Protein AF-A0A6C9EE23-F1 (afdb_monomer_lite)

InterPro domains:
  IPR001708 Membrane insertase YidC/ALB3/OXA1/COX18 [PTHR12428] (19-111)
  IPR028055 Membrane insertase YidC/Oxa/ALB, C-terminal [PF02096] (46-105)

Foldseek 3Di:
DPPPPDVLCPDPNVVVVVVCVVVVVVVVVLVVVLVVVLVVVDDDDDDPSVVVSVVVSVVVVCVVCVVVVVVVVVVVVVVVVCVVVLVVLCVVLPPPPDPVSVVVSVVVVVD

Sequence (111 aa):
MNSNEFLLDSGFWGFLYKILTPVEWLQTWIMKIVHDFFVMLGVSPIGVSWVLAIIILVLVVQACIFPLFYKQMKSMRKMQALAPKMQRIQNKYKGKTDQASNEAMSRETMK

Radius of gyration: 25.84 Å; chains: 1; bounding box: 67×21×67 Å

pLDDT: mean 71.1, std 10.36, range [38.28, 84.31]

Secondary structure (DSSP, 8-state):
--TT--TTTSSHHHHHHHHHHHHHHHHHHHHHHHHHHHHHTT--SSTHHHHHHHHHHHHHHHHHHHHHHHHHHHHHHHHHHHHHHHHHHHHHTTT---HHHHHHHHHHH--

Structure (mmCIF, N/CA/C/O backbone):
data_AF-A0A6C9EE23-F1
#
_entry.id   AF-A0A6C9EE23-F1
#
loop_
_atom_site.group_PDB
_atom_site.id
_atom_site.type_symbol
_atom_site.label_atom_id
_atom_site.label_alt_id
_atom_site.label_comp_id
_atom_site.label_asym_id
_atom_site.label_entity_id
_atom_site.label_seq_id
_atom_site.pdbx_PDB_ins_code
_atom_site.Cartn_x
_atom_site.Cartn_y
_atom_site.Cartn_z
_atom_site.occupancy
_atom_site.B_iso_or_equiv
_atom_site.auth_seq_id
_atom_site.auth_comp_id
_atom_site.auth_asym_id
_atom_site.auth_atom_id
_atom_site.pdbx_PDB_model_num
ATOM 1 N N . MET A 1 1 ? 41.803 3.295 7.705 1.00 40.22 1 MET A N 1
ATOM 2 C CA . MET A 1 1 ? 40.558 4.069 7.521 1.00 40.22 1 MET A CA 1
ATOM 3 C C . MET A 1 1 ? 39.565 3.174 6.802 1.00 40.22 1 MET A C 1
ATOM 5 O O . MET A 1 1 ? 39.653 3.030 5.593 1.00 40.22 1 MET A O 1
ATOM 9 N N . ASN A 1 2 ? 38.738 2.463 7.569 1.00 38.28 2 ASN A N 1
ATOM 10 C CA . ASN A 1 2 ? 37.725 1.547 7.057 1.00 38.28 2 ASN A CA 1
ATOM 11 C C . ASN A 1 2 ? 36.383 2.276 7.184 1.00 38.28 2 ASN A C 1
ATOM 13 O O . ASN A 1 2 ? 35.874 2.440 8.290 1.00 38.28 2 ASN A O 1
ATOM 17 N N . SER A 1 3 ? 35.882 2.813 6.076 1.00 53.12 3 SER A N 1
ATOM 18 C CA . SER A 1 3 ? 34.700 3.682 6.007 1.00 53.12 3 SER A CA 1
ATOM 19 C C . SER A 1 3 ? 33.388 2.890 6.114 1.00 53.12 3 SER A C 1
ATOM 21 O O . SER A 1 3 ? 32.488 3.096 5.311 1.00 53.12 3 SER A O 1
ATOM 23 N N . ASN A 1 4 ? 33.308 1.945 7.055 1.00 55.06 4 ASN A N 1
ATOM 24 C CA . ASN A 1 4 ? 32.195 0.997 7.184 1.00 55.06 4 ASN A CA 1
ATOM 25 C C . ASN A 1 4 ? 31.467 1.052 8.535 1.00 55.06 4 ASN A C 1
ATOM 27 O O . ASN A 1 4 ? 30.533 0.293 8.733 1.00 55.06 4 ASN A O 1
ATOM 31 N N . GLU A 1 5 ? 31.816 1.966 9.441 1.00 60.91 5 GLU A N 1
ATOM 32 C CA . GLU A 1 5 ? 30.918 2.313 10.551 1.00 60.91 5 GLU A CA 1
ATOM 33 C C . GLU A 1 5 ? 30.278 3.668 10.274 1.00 60.91 5 GLU A C 1
ATOM 35 O O . GLU A 1 5 ? 30.649 4.714 10.807 1.00 60.91 5 GLU A O 1
ATOM 40 N N . PHE A 1 6 ? 29.320 3.646 9.352 1.00 62.41 6 PHE A N 1
ATOM 41 C CA . PHE A 1 6 ? 28.393 4.747 9.176 1.00 62.41 6 PHE A CA 1
ATOM 42 C C . PHE A 1 6 ? 27.399 4.711 10.345 1.00 62.41 6 PHE A C 1
ATOM 44 O O . PHE A 1 6 ? 26.844 3.661 10.653 1.00 62.41 6 PHE A O 1
ATOM 51 N N . LEU A 1 7 ? 27.142 5.854 10.989 1.00 59.78 7 LEU A N 1
ATOM 52 C CA . LEU A 1 7 ? 26.260 5.992 12.168 1.00 59.78 7 LEU A CA 1
ATOM 53 C C . LEU A 1 7 ? 24.806 5.515 11.945 1.00 59.78 7 LEU A C 1
ATOM 55 O O . LEU A 1 7 ? 24.000 5.506 12.876 1.00 59.78 7 LEU A O 1
ATOM 59 N N . LEU A 1 8 ? 24.463 5.139 10.711 1.00 62.25 8 LEU A N 1
ATOM 60 C CA . LEU A 1 8 ? 23.186 4.549 10.335 1.00 62.25 8 LEU A CA 1
ATOM 61 C C . LEU A 1 8 ? 23.179 3.003 10.398 1.00 62.25 8 LEU A C 1
ATOM 63 O O . LEU A 1 8 ? 22.134 2.408 10.174 1.00 62.25 8 LEU A O 1
ATOM 67 N N . ASP A 1 9 ? 24.288 2.330 10.707 1.00 66.88 9 ASP A N 1
ATOM 68 C CA . ASP A 1 9 ? 24.336 0.856 10.761 1.00 66.88 9 ASP A CA 1
ATOM 69 C C . ASP A 1 9 ? 24.128 0.302 12.187 1.00 66.88 9 ASP A C 1
ATOM 71 O O . ASP A 1 9 ? 23.485 -0.724 12.396 1.00 66.88 9 ASP A O 1
ATOM 75 N N . SER A 1 10 ? 24.557 1.036 13.217 1.00 68.06 10 SER A N 1
ATOM 76 C CA . SER A 1 10 ? 24.615 0.553 14.607 1.00 68.06 10 SER A CA 1
ATOM 77 C C . SER A 1 10 ? 23.386 0.878 15.480 1.00 68.06 10 SER A C 1
ATOM 79 O O . SER A 1 10 ? 23.452 0.802 16.707 1.00 68.06 10 SER A O 1
ATOM 81 N N . GLY A 1 11 ? 22.233 1.213 14.883 1.00 76.25 11 GLY A N 1
ATOM 82 C CA . GLY A 1 11 ? 21.041 1.626 15.644 1.00 76.25 11 GLY A CA 1
ATOM 83 C C . GLY A 1 11 ? 19.698 1.532 14.907 1.00 76.25 11 GLY A C 1
ATOM 84 O O . GLY A 1 11 ? 19.424 0.569 14.194 1.00 76.25 11 GLY A O 1
ATOM 85 N N . PHE A 1 12 ? 18.836 2.548 15.087 1.00 79.56 12 PHE A N 1
ATOM 86 C CA . PHE A 1 12 ? 17.499 2.646 14.462 1.00 79.56 12 PHE A CA 1
ATOM 87 C C . PHE A 1 12 ? 17.537 2.453 12.944 1.00 79.56 12 PHE A C 1
ATOM 89 O O . PHE A 1 12 ? 16.666 1.808 12.367 1.00 79.56 12 PHE A O 1
ATOM 96 N N . TRP A 1 13 ? 18.569 2.990 12.307 1.00 78.44 13 TRP A N 1
ATOM 97 C CA . TRP A 1 13 ? 18.743 2.933 10.867 1.00 78.44 13 TRP A CA 1
ATOM 98 C C . TRP A 1 13 ? 19.155 1.541 10.360 1.00 78.44 13 TRP A C 1
ATOM 100 O O . TRP A 1 13 ? 18.681 1.136 9.303 1.00 78.44 13 TRP A O 1
ATOM 110 N N . GLY A 1 14 ? 19.894 0.753 11.149 1.00 77.56 14 GLY A N 1
ATOM 111 C CA . GLY A 1 14 ? 20.179 -0.656 10.851 1.00 77.56 14 GLY A CA 1
ATOM 112 C C . GLY A 1 14 ? 18.943 -1.543 11.041 1.00 77.56 14 GLY A C 1
ATOM 113 O O . GLY A 1 14 ? 18.669 -2.433 10.236 1.00 77.56 14 GLY A O 1
ATOM 114 N N . PHE A 1 15 ? 18.113 -1.249 12.051 1.00 81.94 15 PHE A N 1
ATOM 115 C CA . PHE A 1 15 ? 16.787 -1.864 12.202 1.00 81.94 15 PHE A CA 1
ATOM 116 C C . PHE A 1 15 ? 15.853 -1.516 11.030 1.00 81.94 15 PHE A C 1
ATOM 118 O O . PHE A 1 15 ? 15.174 -2.399 10.501 1.00 81.94 15 PHE A O 1
ATOM 125 N N . LEU A 1 16 ? 15.847 -0.252 10.593 1.00 80.25 16 LEU A N 1
ATOM 126 C CA . LEU A 1 16 ? 15.078 0.212 9.440 1.00 80.25 16 LEU A CA 1
ATOM 127 C C . LEU A 1 16 ? 15.566 -0.444 8.138 1.00 80.25 16 LEU A C 1
ATOM 129 O O . LEU A 1 16 ? 14.761 -0.849 7.304 1.00 80.25 16 LEU A O 1
ATOM 133 N N . TYR A 1 17 ? 16.877 -0.615 7.982 1.00 80.31 17 TYR A N 1
ATOM 134 C CA . TYR A 1 17 ? 17.441 -1.338 6.851 1.00 80.31 17 TYR A CA 1
ATOM 135 C C . TYR A 1 17 ? 17.021 -2.811 6.883 1.00 80.31 17 TYR A C 1
ATOM 137 O O . TYR A 1 17 ? 16.499 -3.328 5.901 1.0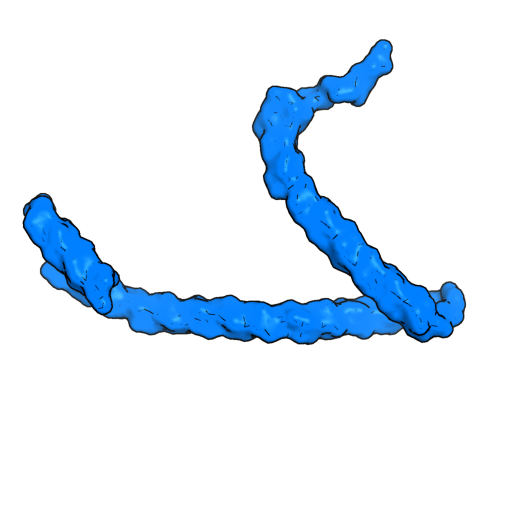0 80.31 17 TYR A O 1
ATOM 145 N N . LYS A 1 18 ? 17.092 -3.467 8.048 1.00 79.88 18 LYS A N 1
ATOM 146 C CA . LYS A 1 18 ? 16.641 -4.853 8.240 1.00 79.88 18 LYS A CA 1
ATOM 147 C C . LYS A 1 18 ? 15.162 -5.057 7.894 1.00 79.88 18 LYS A C 1
ATOM 149 O O . LYS A 1 18 ? 14.836 -6.064 7.271 1.00 79.88 18 LYS A O 1
ATOM 154 N N . ILE A 1 19 ? 14.271 -4.126 8.250 1.00 81.31 19 ILE A N 1
ATOM 155 C CA . ILE A 1 19 ? 12.849 -4.211 7.864 1.00 81.31 19 ILE A CA 1
ATOM 156 C C . ILE A 1 19 ? 12.622 -3.887 6.379 1.00 81.31 19 ILE A C 1
ATOM 158 O O . ILE A 1 19 ? 11.632 -4.339 5.808 1.00 81.31 19 ILE A O 1
ATOM 162 N N . LEU A 1 20 ? 13.546 -3.165 5.739 1.00 81.19 20 LEU A N 1
ATOM 163 C CA . LEU A 1 20 ? 13.515 -2.855 4.310 1.00 81.19 20 LEU A CA 1
ATOM 164 C C . LEU A 1 20 ? 14.110 -3.975 3.434 1.00 81.19 20 LEU A C 1
ATOM 166 O O . LEU A 1 20 ? 13.640 -4.161 2.315 1.00 81.19 20 LEU A O 1
ATOM 170 N N . THR A 1 21 ? 15.049 -4.787 3.941 1.00 79.19 21 THR A N 1
ATOM 171 C CA . THR A 1 21 ? 15.630 -5.943 3.215 1.00 79.19 21 THR A CA 1
ATOM 172 C C . THR A 1 21 ? 14.612 -6.894 2.557 1.00 79.19 21 THR A C 1
ATOM 174 O O . THR A 1 21 ? 14.842 -7.291 1.411 1.00 79.19 21 THR A O 1
ATOM 177 N N . PRO A 1 22 ? 13.458 -7.253 3.168 1.00 82.12 22 PRO A N 1
ATOM 178 C CA . PRO A 1 22 ? 12.454 -8.059 2.471 1.00 82.12 22 PRO A CA 1
ATOM 179 C C . PRO A 1 22 ? 11.845 -7.335 1.262 1.00 82.12 22 PRO A C 1
ATOM 181 O O . PRO A 1 22 ? 11.463 -7.985 0.289 1.00 82.12 22 PRO A O 1
ATOM 184 N N . VAL A 1 23 ? 11.782 -6.002 1.289 1.00 78.38 23 VAL A N 1
ATOM 185 C CA . VAL A 1 23 ? 11.339 -5.187 0.152 1.00 78.38 23 VAL A CA 1
ATOM 186 C C . VAL A 1 23 ? 12.374 -5.195 -0.974 1.00 78.38 23 VAL A C 1
ATOM 188 O O . VAL A 1 23 ? 11.993 -5.301 -2.136 1.00 78.38 23 VAL A O 1
ATOM 191 N N . GLU A 1 24 ? 13.669 -5.153 -0.652 1.00 74.75 24 GLU A N 1
ATOM 192 C CA . GLU A 1 24 ? 14.756 -5.197 -1.643 1.00 74.75 24 GLU A CA 1
ATOM 193 C C . GLU A 1 24 ? 14.794 -6.542 -2.383 1.00 74.75 24 GLU A C 1
ATOM 195 O O . GLU A 1 24 ? 14.967 -6.608 -3.607 1.00 74.75 24 GLU A O 1
ATOM 200 N N . TRP A 1 25 ? 14.558 -7.636 -1.655 1.00 83.81 25 TRP A N 1
ATOM 201 C CA . TRP A 1 25 ? 14.439 -8.967 -2.245 1.00 83.81 25 TRP A CA 1
ATOM 202 C C . TRP A 1 25 ? 13.234 -9.063 -3.189 1.00 83.81 25 TRP A C 1
ATOM 204 O O . TRP A 1 25 ? 13.350 -9.579 -4.304 1.00 83.81 25 TRP A O 1
ATOM 214 N N . LEU A 1 26 ? 12.099 -8.489 -2.780 1.00 77.62 26 LEU A N 1
ATOM 215 C CA . LEU A 1 26 ? 10.875 -8.433 -3.576 1.00 77.62 26 LEU A CA 1
ATOM 216 C C . LEU A 1 26 ? 11.067 -7.587 -4.846 1.00 77.62 26 LEU A C 1
ATOM 218 O O . LEU A 1 26 ? 10.660 -8.001 -5.931 1.00 77.62 26 LEU A O 1
ATOM 222 N N . GLN A 1 27 ? 11.764 -6.454 -4.740 1.00 69.31 27 GLN A N 1
ATOM 223 C CA . GLN A 1 27 ? 12.147 -5.614 -5.876 1.00 69.31 27 GLN A CA 1
ATOM 224 C C . GLN A 1 27 ? 13.032 -6.375 -6.871 1.00 69.31 27 GLN A C 1
ATOM 226 O O . GLN A 1 27 ? 12.799 -6.311 -8.079 1.00 69.31 27 GLN A O 1
ATOM 231 N N . THR A 1 28 ? 14.025 -7.118 -6.383 1.00 76.56 28 THR A N 1
ATOM 232 C CA . THR A 1 28 ? 14.947 -7.877 -7.241 1.00 76.56 28 THR A CA 1
ATOM 233 C C . THR A 1 28 ? 14.226 -9.017 -7.962 1.00 76.56 28 THR A C 1
ATOM 235 O O . THR A 1 28 ? 14.469 -9.263 -9.143 1.00 76.56 28 THR A O 1
ATOM 238 N N . TRP A 1 29 ? 13.283 -9.679 -7.289 1.00 77.81 29 TRP A N 1
ATOM 239 C CA . TRP A 1 29 ? 12.418 -10.689 -7.901 1.00 77.81 29 TRP A CA 1
ATOM 240 C C . TRP A 1 29 ? 11.527 -10.113 -9.000 1.00 77.81 29 TRP A C 1
ATOM 242 O O . TRP A 1 29 ? 11.445 -10.698 -10.081 1.00 77.81 29 TRP A O 1
ATOM 252 N N . ILE A 1 30 ? 10.915 -8.948 -8.756 1.00 72.69 30 ILE A N 1
ATOM 253 C CA . ILE A 1 30 ? 10.146 -8.225 -9.775 1.00 72.69 30 ILE A CA 1
ATOM 254 C C . ILE A 1 30 ? 11.041 -7.904 -10.977 1.00 72.69 30 ILE A C 1
ATOM 256 O O . ILE A 1 30 ? 10.675 -8.235 -12.099 1.00 72.69 30 ILE A O 1
ATOM 260 N N . MET A 1 31 ? 12.234 -7.342 -10.759 1.00 66.06 31 MET A N 1
ATOM 261 C CA . MET A 1 31 ? 13.161 -6.988 -11.841 1.00 66.06 31 MET A CA 1
ATOM 262 C C . MET A 1 31 ? 13.582 -8.202 -12.676 1.00 66.06 31 MET A C 1
ATOM 264 O O . MET A 1 31 ? 13.681 -8.097 -13.897 1.00 66.06 31 MET A O 1
ATOM 268 N N . LYS A 1 32 ? 13.783 -9.365 -12.045 1.00 68.31 32 LYS A N 1
ATOM 269 C CA . LYS A 1 32 ? 14.190 -10.595 -12.736 1.00 68.31 32 LYS A CA 1
ATOM 270 C C . LYS A 1 32 ? 13.093 -11.144 -13.647 1.00 68.31 32 LYS A C 1
ATOM 272 O O . LYS A 1 32 ? 13.346 -11.404 -14.816 1.00 68.31 32 LYS A O 1
ATOM 277 N N . ILE A 1 33 ? 11.864 -11.246 -13.138 1.00 68.56 33 ILE A N 1
ATOM 278 C CA . ILE A 1 33 ? 10.701 -11.716 -13.912 1.00 68.56 33 ILE A CA 1
ATOM 279 C C . ILE A 1 33 ? 10.462 -10.809 -15.122 1.00 68.56 33 ILE A C 1
ATOM 281 O O . ILE A 1 33 ? 10.170 -11.271 -16.221 1.00 68.56 33 ILE A O 1
ATOM 285 N N . VAL A 1 34 ? 10.620 -9.508 -14.906 1.00 65.50 34 VAL A N 1
ATOM 286 C CA . VAL A 1 34 ? 10.476 -8.470 -15.917 1.00 65.50 34 VAL A CA 1
ATOM 287 C C . VAL A 1 34 ? 11.530 -8.584 -17.019 1.00 65.50 34 VAL A C 1
ATOM 289 O O . VAL A 1 34 ? 11.197 -8.558 -18.205 1.00 65.50 34 VAL A O 1
ATOM 292 N N . HIS A 1 35 ? 12.798 -8.702 -16.627 1.00 62.19 35 HIS A N 1
ATOM 293 C CA . HIS A 1 35 ? 13.922 -8.749 -17.552 1.00 62.19 35 HIS A CA 1
ATOM 294 C C . HIS A 1 35 ? 13.895 -10.026 -18.401 1.00 62.19 35 HIS A C 1
ATOM 296 O O . HIS A 1 35 ? 14.005 -9.947 -19.626 1.00 62.19 35 HIS A O 1
ATOM 302 N N . ASP A 1 36 ? 13.644 -11.179 -17.776 1.00 61.56 36 ASP A N 1
ATOM 303 C CA . ASP A 1 36 ? 13.601 -12.480 -18.453 1.00 61.56 36 ASP A CA 1
ATOM 304 C C . ASP A 1 36 ? 12.430 -12.566 -19.448 1.00 61.56 36 ASP A C 1
ATOM 306 O O . ASP A 1 36 ? 12.578 -13.089 -20.554 1.00 61.56 36 ASP A O 1
ATOM 310 N N . PHE A 1 37 ? 11.278 -11.974 -19.113 1.00 58.06 37 PHE A N 1
ATOM 311 C CA . PHE A 1 37 ? 10.126 -11.906 -20.014 1.00 58.06 37 PHE A CA 1
ATOM 312 C C . PHE A 1 37 ? 10.415 -11.078 -21.278 1.00 58.06 37 PHE A C 1
ATOM 314 O O . PHE A 1 37 ? 9.879 -11.369 -22.345 1.00 58.06 37 PHE A O 1
ATOM 321 N N . PHE A 1 38 ? 11.293 -10.074 -21.197 1.00 53.09 38 PHE A N 1
ATOM 322 C CA . PHE A 1 38 ? 11.631 -9.211 -22.339 1.00 53.09 38 PHE A CA 1
ATOM 323 C C . PHE A 1 38 ? 12.682 -9.808 -23.237 1.00 53.09 38 PHE A C 1
ATOM 325 O O . PHE A 1 38 ? 12.578 -9.704 -24.458 1.00 53.09 38 PHE A O 1
ATOM 332 N N . VAL A 1 39 ? 13.689 -10.427 -22.628 1.00 60.16 39 VAL A N 1
ATOM 333 C CA . VAL A 1 39 ? 14.735 -11.137 -23.357 1.00 60.16 39 VAL A CA 1
ATOM 334 C C . VAL A 1 39 ? 14.112 -12.295 -24.147 1.00 60.16 39 VAL A C 1
ATOM 336 O O . VAL A 1 39 ? 14.479 -12.513 -25.298 1.00 60.16 39 VAL A O 1
ATOM 339 N N . MET A 1 40 ? 13.091 -12.960 -23.592 1.00 49.38 40 MET A N 1
ATOM 340 C CA . MET A 1 40 ? 12.342 -14.024 -24.272 1.00 49.38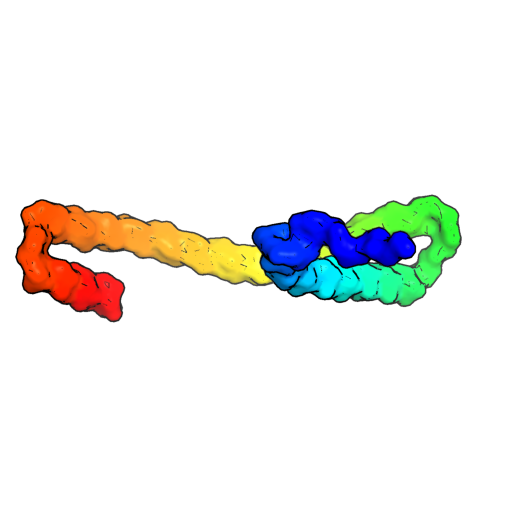 40 MET A CA 1
ATOM 341 C C . MET A 1 40 ? 11.456 -13.525 -25.431 1.00 49.38 40 MET A C 1
ATOM 343 O O . MET A 1 40 ? 11.203 -14.281 -26.366 1.00 49.38 40 MET A O 1
ATOM 347 N N . LEU A 1 41 ? 11.004 -12.264 -25.413 1.00 53.56 41 LEU A N 1
ATOM 348 C CA . LEU A 1 41 ? 10.153 -11.682 -26.465 1.00 53.56 41 LEU A CA 1
ATOM 349 C C . LEU A 1 41 ? 10.925 -11.140 -27.688 1.00 53.56 41 LEU A C 1
ATOM 351 O O . LEU A 1 41 ? 10.301 -10.628 -28.617 1.00 53.56 41 LEU A O 1
ATOM 355 N N . GLY A 1 42 ? 12.256 -11.290 -27.741 1.00 55.16 42 GLY A N 1
ATOM 356 C CA . GLY A 1 42 ? 13.023 -11.250 -28.999 1.00 55.16 42 GLY A CA 1
ATOM 357 C C . GLY A 1 42 ? 13.068 -9.905 -29.739 1.00 55.16 42 GLY A C 1
ATOM 358 O O . GLY A 1 42 ? 13.172 -9.876 -30.965 1.00 55.16 42 GLY A O 1
ATOM 359 N N . VAL A 1 43 ? 12.974 -8.779 -29.029 1.00 51.03 43 VAL A N 1
ATOM 360 C CA . VAL A 1 43 ? 12.867 -7.447 -29.647 1.00 51.03 43 VAL A CA 1
ATOM 361 C C . VAL A 1 43 ? 14.236 -6.831 -29.990 1.00 51.03 43 VAL A C 1
ATOM 363 O O . VAL A 1 43 ? 15.129 -6.748 -29.152 1.00 51.03 43 VAL A O 1
ATOM 366 N N . SER A 1 44 ? 14.377 -6.369 -31.237 1.00 49.53 44 SER A N 1
ATOM 367 C CA . SER A 1 44 ? 15.581 -5.746 -31.823 1.00 49.53 44 SER A CA 1
ATOM 368 C C . SER A 1 44 ? 15.971 -4.398 -31.150 1.00 49.53 44 SER A C 1
ATOM 370 O O . SER A 1 44 ? 15.097 -3.736 -30.577 1.00 49.53 44 SER A O 1
ATOM 372 N N . PRO A 1 45 ? 17.247 -3.945 -31.216 1.00 55.38 45 PRO A N 1
ATOM 373 C CA . PRO A 1 45 ? 17.877 -3.088 -30.194 1.00 55.38 45 PRO A CA 1
ATOM 374 C C . PRO A 1 45 ? 17.527 -1.586 -30.150 1.00 55.38 45 PRO A C 1
ATOM 376 O O . PRO A 1 45 ? 18.050 -0.900 -29.274 1.00 55.38 45 PRO A O 1
ATOM 379 N N . ILE A 1 46 ? 16.716 -1.018 -31.055 1.00 52.59 46 ILE A N 1
ATOM 380 C CA . ILE A 1 46 ? 16.544 0.451 -31.142 1.00 52.59 46 ILE A CA 1
ATOM 381 C C . ILE A 1 46 ? 15.164 0.934 -30.645 1.00 52.59 46 ILE A C 1
ATOM 383 O O . ILE A 1 46 ? 14.146 0.859 -31.333 1.00 52.59 46 ILE A O 1
ATOM 387 N N . GLY A 1 47 ? 15.177 1.507 -29.434 1.00 59.41 47 GLY A N 1
ATOM 388 C CA . GLY A 1 47 ? 14.291 2.574 -28.942 1.00 59.41 47 GLY A CA 1
ATOM 389 C C . GLY A 1 47 ? 12.837 2.204 -28.640 1.00 59.41 47 GLY A C 1
ATOM 390 O O . GLY A 1 47 ? 12.421 2.179 -27.482 1.00 59.41 47 GLY A O 1
ATOM 391 N N . VAL A 1 48 ? 12.042 1.950 -29.677 1.00 61.00 48 VAL A N 1
ATOM 392 C CA . VAL A 1 48 ? 10.582 1.770 -29.552 1.00 61.00 48 VAL A CA 1
ATOM 393 C C . VAL A 1 48 ? 10.245 0.431 -28.904 1.00 61.00 48 VAL A C 1
ATOM 395 O O . VAL A 1 48 ? 9.307 0.341 -28.112 1.00 61.00 48 VAL A O 1
ATOM 398 N N . SER A 1 49 ? 11.052 -0.592 -29.177 1.00 63.88 49 SER A N 1
ATOM 399 C CA . SER A 1 49 ? 10.932 -1.910 -28.560 1.00 63.88 49 SER A CA 1
ATOM 400 C C . SER A 1 49 ? 11.057 -1.856 -27.040 1.00 63.88 49 SER A C 1
ATOM 402 O O . SER A 1 49 ? 10.314 -2.545 -26.349 1.00 63.88 49 SER A O 1
ATOM 404 N N . TRP A 1 50 ? 11.934 -0.998 -26.513 1.00 61.91 50 TRP A N 1
ATOM 405 C CA . TRP A 1 50 ? 12.167 -0.881 -25.074 1.00 61.91 50 TRP A CA 1
ATOM 406 C C . TRP A 1 50 ? 10.954 -0.291 -24.348 1.00 61.91 50 TRP A C 1
ATOM 408 O O . TRP A 1 50 ? 10.485 -0.849 -23.358 1.00 61.91 50 TRP A O 1
ATOM 418 N N . VAL A 1 51 ? 10.381 0.788 -24.889 1.00 68.19 51 VAL A N 1
ATOM 419 C CA . VAL A 1 51 ? 9.189 1.437 -24.318 1.00 68.19 51 VAL A CA 1
ATOM 420 C C . VAL A 1 51 ? 7.958 0.538 -24.437 1.00 68.19 51 VAL A C 1
ATOM 422 O O . VAL A 1 51 ? 7.222 0.375 -23.464 1.00 68.19 51 VAL A O 1
ATOM 425 N N . LEU A 1 52 ? 7.741 -0.075 -25.606 1.00 66.88 52 LEU A N 1
ATOM 426 C CA . LEU A 1 52 ? 6.587 -0.948 -25.832 1.00 66.88 52 LEU A CA 1
ATOM 427 C C . LEU A 1 52 ? 6.633 -2.172 -24.916 1.00 66.88 52 LEU A C 1
ATOM 429 O O . LEU A 1 52 ? 5.611 -2.580 -24.364 1.00 66.88 52 LEU A O 1
ATOM 433 N N . ALA A 1 53 ? 7.830 -2.716 -24.711 1.00 66.75 53 ALA A N 1
ATOM 434 C CA . ALA A 1 53 ? 8.009 -3.823 -23.808 1.00 66.75 53 ALA A CA 1
ATOM 435 C C . ALA A 1 53 ? 7.703 -3.376 -22.363 1.00 66.75 53 ALA A C 1
ATOM 437 O O . ALA A 1 53 ? 6.889 -4.034 -21.715 1.00 66.75 53 ALA A O 1
ATOM 438 N N . ILE A 1 54 ? 8.229 -2.234 -21.874 1.00 71.62 54 ILE A N 1
ATOM 439 C CA . ILE A 1 54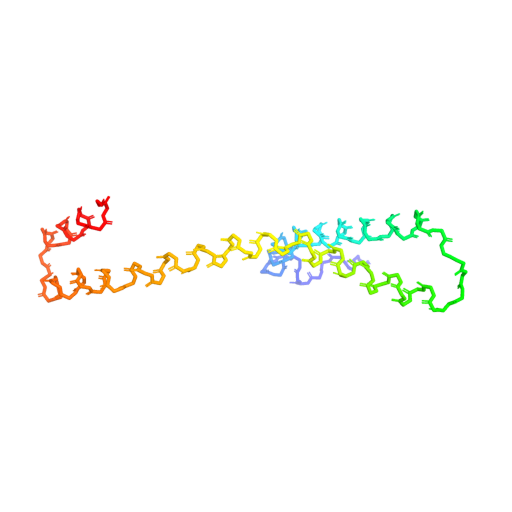 ? 7.928 -1.700 -20.519 1.00 71.62 54 ILE A CA 1
ATOM 440 C C . ILE A 1 54 ? 6.422 -1.554 -20.298 1.00 71.62 54 ILE A C 1
ATOM 442 O O . ILE A 1 54 ? 5.914 -1.920 -19.241 1.00 71.62 54 ILE A O 1
ATOM 446 N N . ILE A 1 55 ? 5.683 -1.069 -21.291 1.00 76.56 55 ILE A N 1
ATOM 447 C CA . ILE A 1 55 ? 4.228 -0.925 -21.179 1.00 76.56 55 ILE A CA 1
ATOM 448 C C . ILE A 1 55 ? 3.551 -2.296 -21.049 1.00 76.56 55 ILE A C 1
ATOM 450 O O . ILE A 1 55 ? 2.750 -2.499 -20.135 1.00 76.56 55 ILE A O 1
ATOM 454 N N . ILE A 1 56 ? 3.883 -3.250 -21.924 1.00 70.12 56 ILE A N 1
ATOM 455 C CA . ILE A 1 56 ? 3.283 -4.595 -21.918 1.00 70.12 56 ILE A CA 1
ATOM 456 C C . ILE A 1 56 ? 3.578 -5.316 -20.602 1.00 70.12 56 ILE A C 1
ATOM 458 O O . ILE A 1 56 ? 2.694 -5.935 -20.016 1.00 70.12 56 ILE A O 1
ATOM 462 N N . LEU A 1 57 ? 4.792 -5.178 -20.091 1.00 71.25 57 LEU A N 1
ATOM 463 C CA . LEU A 1 57 ? 5.189 -5.694 -18.792 1.00 71.25 57 LEU A CA 1
ATOM 464 C C . LEU A 1 57 ? 4.333 -5.189 -17.646 1.00 71.25 57 LEU A C 1
ATOM 466 O O . LEU A 1 57 ? 3.863 -5.974 -16.827 1.00 71.25 57 LEU A O 1
ATOM 470 N N . VAL A 1 58 ? 4.171 -3.867 -17.573 1.00 77.62 58 VAL A N 1
ATOM 471 C CA . VAL A 1 58 ? 3.427 -3.212 -16.506 1.00 77.62 58 VAL A CA 1
ATOM 472 C C . VAL A 1 58 ? 1.982 -3.682 -16.574 1.00 77.62 58 VAL A C 1
ATOM 474 O O . VAL A 1 58 ? 1.413 -4.006 -15.538 1.00 77.62 58 VAL A O 1
ATOM 477 N N . LEU A 1 59 ? 1.414 -3.828 -17.774 1.00 79.38 59 LEU A N 1
ATOM 478 C CA . LEU A 1 59 ? 0.074 -4.385 -17.954 1.00 79.38 59 LEU A CA 1
ATOM 479 C C . LEU A 1 59 ? -0.031 -5.847 -17.498 1.00 79.38 59 LEU A C 1
ATOM 481 O O . LEU A 1 59 ? -1.001 -6.188 -16.824 1.00 79.38 59 LEU A O 1
ATOM 485 N N . VAL A 1 60 ? 0.951 -6.701 -17.803 1.00 76.06 60 VAL A N 1
ATOM 486 C CA . VAL A 1 60 ? 0.975 -8.108 -17.357 1.00 76.06 60 VAL A CA 1
ATOM 487 C C . VAL A 1 60 ? 1.076 -8.197 -15.836 1.00 76.06 60 VAL A C 1
ATOM 489 O O . VAL A 1 60 ? 0.302 -8.914 -15.203 1.00 76.06 60 VAL A O 1
ATOM 492 N N . VAL A 1 61 ? 1.981 -7.431 -15.226 1.00 75.00 61 VAL A N 1
ATOM 493 C CA . VAL A 1 61 ? 2.130 -7.372 -13.766 1.00 75.00 61 VAL A CA 1
ATOM 494 C C . VAL A 1 61 ? 0.844 -6.853 -13.122 1.00 75.00 61 VAL A C 1
ATOM 496 O O . VAL A 1 61 ? 0.334 -7.470 -12.185 1.00 75.00 61 VAL A O 1
ATOM 499 N N . GLN A 1 62 ? 0.260 -5.778 -13.658 1.00 75.44 62 GLN A N 1
ATOM 500 C CA . GLN A 1 62 ? -0.991 -5.217 -13.156 1.00 75.44 62 GLN A CA 1
ATOM 501 C C . GLN A 1 62 ? -2.138 -6.226 -13.269 1.00 75.44 62 GLN A C 1
ATOM 503 O O . GLN A 1 62 ? -2.913 -6.363 -12.324 1.00 75.44 62 GLN A O 1
ATOM 508 N N . ALA A 1 63 ? -2.220 -6.976 -14.371 1.00 80.75 63 ALA A N 1
ATOM 509 C CA . ALA A 1 63 ? -3.211 -8.031 -14.570 1.00 80.75 63 ALA A CA 1
ATOM 510 C C . ALA A 1 63 ? -3.025 -9.205 -13.594 1.00 80.75 63 ALA A C 1
ATOM 512 O O . ALA A 1 63 ? -4.013 -9.720 -13.072 1.00 80.75 63 ALA A O 1
ATOM 513 N N . CYS A 1 64 ? -1.785 -9.592 -13.283 1.00 78.94 64 CYS A N 1
ATOM 514 C CA . CYS A 1 64 ? -1.478 -10.629 -12.294 1.00 78.94 64 CYS A CA 1
ATOM 515 C C . CYS A 1 64 ? -1.815 -10.209 -10.854 1.00 78.94 64 CYS A C 1
ATOM 517 O O . CYS A 1 64 ? -2.267 -11.039 -10.064 1.00 78.94 64 CYS A O 1
ATOM 519 N N . ILE A 1 65 ? -1.631 -8.934 -10.496 1.00 82.12 65 ILE A N 1
ATOM 520 C CA . ILE A 1 65 ? -1.939 -8.422 -9.147 1.00 82.12 65 ILE A CA 1
ATOM 521 C C . ILE A 1 65 ? -3.425 -8.030 -9.023 1.00 82.12 65 ILE A C 1
ATOM 523 O O . ILE A 1 65 ? -4.002 -8.096 -7.936 1.00 82.12 65 ILE A O 1
ATOM 527 N N . PHE A 1 66 ? -4.105 -7.706 -10.124 1.00 81.75 66 PHE A N 1
ATOM 528 C CA . PHE A 1 66 ? -5.542 -7.414 -10.159 1.00 81.75 66 PHE A CA 1
ATOM 529 C C . PHE A 1 66 ? -6.435 -8.424 -9.398 1.00 81.75 66 PHE A C 1
ATOM 531 O O . PHE A 1 66 ? -7.262 -7.982 -8.591 1.00 81.75 66 PHE A O 1
ATOM 538 N N . PRO A 1 67 ? -6.290 -9.762 -9.543 1.00 79.56 67 PRO A N 1
ATOM 539 C CA . PRO A 1 67 ? -7.078 -10.721 -8.764 1.00 79.56 67 PRO A CA 1
ATOM 540 C C . PRO A 1 67 ? -6.790 -10.656 -7.258 1.00 79.56 67 PRO A C 1
ATOM 542 O O . PRO A 1 67 ? -7.685 -10.916 -6.447 1.00 79.56 67 PRO A O 1
ATOM 545 N N . LEU A 1 68 ? -5.568 -10.295 -6.862 1.00 81.38 68 LEU A N 1
ATOM 546 C CA . LEU A 1 68 ? -5.202 -10.091 -5.462 1.00 81.38 68 LEU A CA 1
ATOM 547 C C . LEU A 1 68 ? -5.879 -8.832 -4.908 1.00 81.38 68 LEU A C 1
ATOM 549 O O . LEU A 1 68 ? -6.525 -8.906 -3.860 1.00 81.38 68 LEU A O 1
ATOM 553 N N . PHE A 1 69 ? -5.840 -7.719 -5.648 1.00 76.69 69 PHE A N 1
ATOM 554 C CA . PHE A 1 69 ? -6.560 -6.492 -5.288 1.00 76.69 69 PHE A CA 1
ATOM 555 C C . PHE A 1 69 ? -8.074 -6.709 -5.200 1.00 76.69 69 PHE A C 1
ATOM 557 O O . PHE A 1 69 ? -8.723 -6.213 -4.279 1.00 76.69 69 PHE A O 1
ATOM 564 N N . TYR A 1 70 ? -8.653 -7.511 -6.097 1.00 84.31 70 TYR A N 1
ATOM 565 C CA . TYR A 1 70 ? -10.070 -7.864 -6.031 1.00 84.31 70 TYR A CA 1
ATOM 566 C C . TYR A 1 70 ? -10.417 -8.601 -4.728 1.00 84.31 70 TYR A C 1
ATOM 568 O O . TYR A 1 70 ? -11.394 -8.264 -4.047 1.00 84.31 70 TYR A O 1
ATOM 576 N N . LYS A 1 71 ? -9.591 -9.580 -4.331 1.00 81.00 71 LYS A N 1
ATOM 577 C CA . LYS A 1 71 ? -9.751 -10.293 -3.053 1.00 81.00 71 LYS A CA 1
ATOM 578 C C . LYS A 1 71 ? -9.599 -9.345 -1.858 1.00 81.00 71 LYS A C 1
ATOM 580 O O . LYS A 1 71 ? -10.411 -9.414 -0.932 1.00 81.00 71 LYS A O 1
ATOM 585 N N . GLN A 1 72 ? -8.630 -8.430 -1.903 1.00 79.50 72 GLN A N 1
ATOM 586 C CA . GLN A 1 72 ? -8.419 -7.408 -0.875 1.00 79.50 72 GLN A CA 1
ATOM 587 C C . GLN A 1 72 ? -9.647 -6.495 -0.726 1.00 79.50 72 GLN A C 1
ATOM 589 O O . GLN A 1 72 ? -10.158 -6.308 0.380 1.00 79.50 72 GLN A O 1
ATOM 594 N N . MET A 1 73 ? -10.201 -6.002 -1.836 1.00 83.44 73 MET A N 1
ATOM 595 C CA . MET A 1 73 ? -11.369 -5.118 -1.835 1.00 83.44 73 MET A CA 1
ATOM 596 C C . MET A 1 73 ? -12.639 -5.822 -1.331 1.00 83.44 73 MET A C 1
ATOM 598 O O . MET A 1 73 ? -13.435 -5.232 -0.597 1.00 83.44 73 MET A O 1
ATOM 602 N N . LYS A 1 74 ? -12.820 -7.111 -1.648 1.00 82.44 74 LYS A N 1
ATOM 603 C CA . LYS A 1 74 ? -13.921 -7.921 -1.098 1.00 82.44 74 LYS A CA 1
ATOM 604 C C . LYS A 1 74 ? -13.829 -8.056 0.427 1.00 82.44 74 LYS A C 1
ATOM 606 O O . LYS A 1 74 ? -14.865 -8.007 1.090 1.00 82.44 74 LYS A O 1
ATOM 611 N N . SER A 1 75 ? -12.623 -8.199 0.983 1.00 82.62 75 SER A N 1
ATOM 612 C CA . SER A 1 75 ? -12.401 -8.223 2.437 1.00 82.62 75 SER A CA 1
ATOM 613 C C . SER A 1 75 ? -12.796 -6.892 3.091 1.00 82.62 75 SER A C 1
ATOM 615 O O . SER A 1 75 ? -13.582 -6.871 4.039 1.00 82.62 75 SER A O 1
ATOM 617 N N . MET A 1 76 ? -12.371 -5.768 2.499 1.00 80.69 76 MET A N 1
ATOM 618 C CA . MET A 1 76 ? -12.704 -4.419 2.980 1.00 80.69 76 MET A CA 1
ATOM 619 C C . MET A 1 76 ? -14.219 -4.162 3.015 1.00 80.69 76 MET A C 1
ATOM 621 O O . MET A 1 76 ? -14.735 -3.614 3.989 1.00 80.69 76 MET A O 1
ATOM 625 N N . ARG A 1 77 ? -14.965 -4.624 2.001 1.00 82.81 77 ARG A N 1
ATOM 626 C CA . ARG A 1 77 ? -16.436 -4.490 1.964 1.00 82.81 77 ARG A CA 1
ATOM 62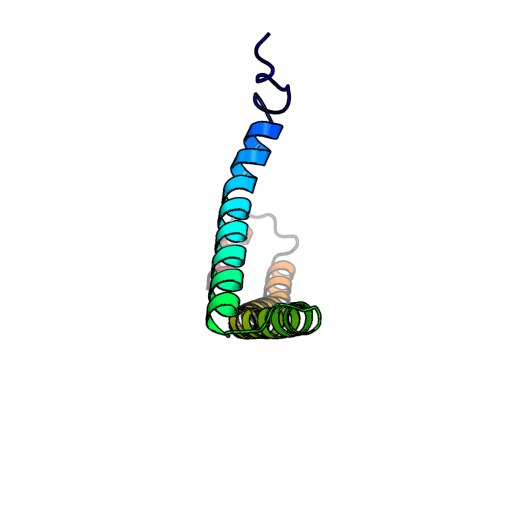7 C C . ARG A 1 77 ? -17.137 -5.272 3.078 1.00 82.81 77 ARG A C 1
ATOM 629 O O . ARG A 1 77 ? -18.119 -4.783 3.632 1.00 82.81 77 ARG A O 1
ATOM 636 N N . LYS A 1 78 ? -16.640 -6.459 3.445 1.00 82.00 78 LYS A N 1
ATOM 637 C CA . LYS A 1 78 ? -17.187 -7.229 4.579 1.00 82.00 78 LYS A CA 1
ATOM 638 C C . LYS A 1 78 ? -16.981 -6.495 5.903 1.00 82.00 78 LYS A C 1
ATOM 640 O O . LYS A 1 78 ? -17.896 -6.457 6.718 1.00 82.00 78 LYS A O 1
ATOM 645 N N . MET A 1 79 ? -15.824 -5.862 6.087 1.00 82.56 79 MET A N 1
ATOM 646 C CA . MET A 1 79 ? -15.529 -5.073 7.285 1.00 82.56 79 MET A CA 1
ATOM 647 C C . MET A 1 79 ? -16.451 -3.849 7.414 1.00 82.56 79 MET A C 1
ATOM 649 O O . MET A 1 79 ? -16.981 -3.587 8.492 1.00 82.56 79 MET A O 1
ATOM 653 N N . GLN A 1 80 ? -16.735 -3.157 6.306 1.00 83.56 80 GLN A N 1
ATOM 654 C CA . GLN A 1 80 ? -17.683 -2.035 6.288 1.00 83.56 80 GLN A CA 1
ATOM 655 C C . GLN A 1 80 ? -19.115 -2.463 6.648 1.00 83.56 80 GLN A C 1
ATOM 657 O O . GLN A 1 80 ? -19.804 -1.752 7.373 1.00 83.56 80 GLN A O 1
ATOM 662 N N . ALA A 1 81 ? -19.556 -3.647 6.212 1.00 83.00 81 ALA A N 1
ATOM 663 C CA . ALA A 1 81 ? -20.870 -4.183 6.577 1.00 83.00 81 ALA A CA 1
ATOM 664 C C . ALA A 1 81 ? -20.982 -4.570 8.068 1.00 83.00 81 ALA A C 1
ATOM 666 O O . ALA A 1 81 ? -22.082 -4.585 8.626 1.00 83.00 81 ALA A O 1
ATOM 667 N N . LEU A 1 82 ? -19.858 -4.874 8.725 1.00 79.94 82 LEU A N 1
ATOM 668 C CA . LEU A 1 82 ? -19.796 -5.195 10.156 1.00 79.94 82 LEU A CA 1
ATOM 669 C C . LEU A 1 82 ? -19.726 -3.944 11.046 1.00 79.94 82 LEU A C 1
ATOM 671 O O . LEU A 1 82 ? -20.202 -3.985 12.182 1.00 79.94 82 LEU A O 1
ATOM 675 N N . ALA A 1 83 ? -19.221 -2.821 10.527 1.00 81.00 83 ALA A N 1
ATOM 676 C CA . ALA A 1 83 ? -19.129 -1.547 11.243 1.00 81.00 83 ALA A CA 1
ATOM 677 C C . ALA A 1 83 ? -20.443 -1.092 11.927 1.00 81.00 83 ALA A C 1
ATOM 679 O O . ALA A 1 83 ? -20.401 -0.781 13.119 1.00 81.00 83 ALA A O 1
ATOM 680 N N . PRO A 1 84 ? -21.628 -1.100 11.277 1.00 82.06 84 PRO A N 1
ATOM 681 C CA . PRO A 1 84 ? -22.868 -0.673 11.932 1.00 82.06 84 PRO A CA 1
ATOM 682 C C . PRO A 1 84 ? -23.339 -1.637 13.032 1.00 82.06 84 PRO A C 1
ATOM 684 O O . PRO A 1 84 ? -23.932 -1.201 14.017 1.00 82.06 84 PRO A O 1
ATOM 687 N N . LYS A 1 85 ? -23.078 -2.946 12.905 1.00 81.38 85 LYS A N 1
ATOM 688 C CA . LYS A 1 85 ? -23.406 -3.926 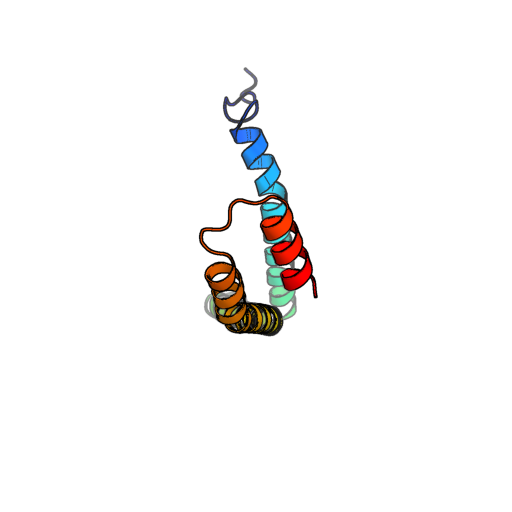13.958 1.00 81.38 85 LYS A CA 1
ATOM 689 C C . LYS A 1 85 ? -22.517 -3.720 15.181 1.00 81.38 85 LYS A C 1
ATOM 691 O O . LYS A 1 85 ? -23.025 -3.679 16.297 1.00 81.38 85 LYS A O 1
ATOM 696 N N . MET A 1 86 ? -21.226 -3.494 14.944 1.00 78.81 86 MET A N 1
ATOM 697 C CA . MET A 1 86 ? -20.255 -3.157 15.980 1.00 78.81 86 MET A CA 1
ATOM 698 C C . MET A 1 86 ? -20.662 -1.879 16.729 1.00 78.81 86 MET A C 1
ATOM 700 O O . MET A 1 86 ? -20.693 -1.868 17.955 1.00 78.81 86 MET A O 1
ATOM 704 N N . GLN A 1 87 ? -21.089 -0.835 16.011 1.00 80.00 87 GLN A N 1
ATOM 705 C CA . GLN A 1 87 ? -21.579 0.404 16.625 1.00 80.00 87 GLN A CA 1
ATOM 706 C C . GLN A 1 87 ? -22.863 0.208 17.443 1.00 80.00 87 GLN A C 1
ATOM 708 O O . GLN A 1 87 ? -23.007 0.815 18.500 1.00 80.00 87 GLN A O 1
ATOM 713 N N . ARG A 1 88 ? -23.801 -0.648 17.011 1.00 79.94 88 ARG A N 1
ATOM 714 C CA . ARG A 1 88 ? -25.010 -0.955 17.802 1.00 79.94 88 ARG A CA 1
ATOM 715 C C . ARG A 1 88 ? -24.682 -1.668 19.112 1.00 79.94 88 ARG A C 1
ATOM 717 O O . ARG A 1 88 ? -25.273 -1.322 20.130 1.00 79.94 88 ARG A O 1
ATOM 724 N N . ILE A 1 89 ? -23.745 -2.619 19.097 1.00 71.31 89 ILE A N 1
ATOM 725 C CA . ILE A 1 89 ? -23.282 -3.305 20.313 1.00 71.31 89 ILE A CA 1
ATOM 726 C C . ILE A 1 89 ? -22.579 -2.294 21.227 1.00 71.31 89 ILE A C 1
ATOM 728 O O . ILE A 1 89 ? -22.949 -2.156 22.389 1.00 71.31 89 ILE A O 1
ATOM 732 N N . GLN A 1 90 ? -21.661 -1.488 20.688 1.00 72.88 90 GLN A N 1
ATOM 733 C CA . GLN A 1 90 ? -20.990 -0.428 21.448 1.00 72.88 90 GLN A CA 1
ATOM 734 C C . GLN A 1 90 ? -21.977 0.584 22.058 1.00 72.88 90 GLN A C 1
ATOM 736 O O . GLN A 1 90 ? -21.795 0.996 23.198 1.00 72.88 90 GLN A O 1
ATOM 741 N N . ASN A 1 91 ? -23.050 0.952 21.347 1.00 77.31 91 ASN A N 1
ATOM 742 C CA . ASN A 1 91 ? -24.083 1.860 21.856 1.00 77.31 91 ASN A CA 1
ATOM 743 C C . ASN A 1 91 ? -24.992 1.207 22.913 1.00 77.31 91 ASN A C 1
ATOM 745 O O . ASN A 1 91 ? -25.387 1.884 23.856 1.00 77.31 91 ASN A O 1
ATOM 749 N N . LYS A 1 92 ? -25.295 -0.096 22.800 1.00 72.69 92 LYS A N 1
ATOM 750 C CA . LYS A 1 92 ? -26.088 -0.847 23.795 1.00 72.69 92 LYS A CA 1
ATOM 751 C C . LYS A 1 92 ? -25.390 -0.912 25.163 1.00 72.69 92 LYS A C 1
ATOM 753 O O . LYS A 1 92 ? -26.061 -0.921 26.192 1.00 72.69 92 LYS A O 1
ATOM 758 N N . TYR A 1 93 ? -24.059 -0.940 25.168 1.00 66.25 93 TYR A N 1
ATOM 759 C CA . TYR A 1 93 ? -23.236 -1.037 26.379 1.00 66.25 93 TYR A CA 1
ATOM 760 C C . TYR A 1 93 ? -22.515 0.275 26.741 1.00 66.25 93 TYR A C 1
ATOM 762 O O . TYR A 1 93 ? -21.751 0.317 27.705 1.00 66.25 93 TYR A O 1
ATOM 770 N N . LYS A 1 94 ? -22.769 1.368 26.010 1.00 58.41 94 LYS A N 1
ATOM 771 C CA . LYS A 1 94 ? -22.174 2.684 26.278 1.00 58.41 94 LYS A CA 1
ATOM 772 C C . LYS A 1 94 ? -22.618 3.182 27.657 1.00 58.41 94 LYS A C 1
ATOM 774 O O . LYS A 1 94 ? -23.811 3.316 27.910 1.00 58.41 94 LYS A O 1
ATOM 779 N N . GLY A 1 95 ? -21.657 3.457 28.538 1.00 65.38 95 GLY A N 1
ATOM 780 C CA . GLY A 1 95 ? -21.911 3.965 29.892 1.00 65.38 95 GLY A CA 1
ATOM 781 C C . GLY A 1 95 ? -22.064 2.899 30.983 1.00 65.38 95 GLY A C 1
ATOM 782 O O . GLY A 1 95 ? -22.250 3.265 32.138 1.00 65.38 95 GLY A O 1
ATOM 783 N N . LYS A 1 96 ? -21.951 1.600 30.661 1.00 61.22 96 LYS A N 1
ATOM 784 C CA . LYS A 1 96 ? -21.885 0.527 31.666 1.00 61.22 96 LYS A CA 1
ATOM 785 C C . LYS A 1 96 ? -20.430 0.110 31.882 1.00 61.22 96 LYS A C 1
ATOM 787 O O . LYS A 1 96 ? -19.851 -0.568 31.042 1.00 61.22 96 LYS A O 1
ATOM 792 N N . THR A 1 97 ? -19.838 0.535 32.995 1.00 59.91 97 THR A N 1
ATOM 793 C CA . THR A 1 97 ? -18.437 0.262 33.376 1.00 59.91 97 THR A CA 1
ATOM 794 C C . THR A 1 97 ? -18.267 -0.983 34.252 1.00 59.91 97 THR A C 1
ATOM 796 O O . THR A 1 97 ? -17.200 -1.196 34.816 1.00 59.91 97 THR A O 1
ATOM 799 N N . ASP A 1 98 ? -19.300 -1.817 34.376 1.00 67.69 98 ASP A N 1
ATOM 800 C CA . ASP A 1 98 ? -19.212 -3.095 35.082 1.00 67.69 98 ASP A CA 1
ATOM 801 C C . ASP A 1 98 ? -18.376 -4.115 34.301 1.00 67.69 98 ASP A C 1
ATOM 803 O O . ASP A 1 98 ? -18.563 -4.313 33.097 1.00 67.69 98 ASP A O 1
ATOM 807 N N . GLN A 1 99 ? -17.506 -4.840 35.006 1.00 67.62 99 GLN A N 1
ATOM 808 C CA . GLN A 1 99 ? -16.682 -5.918 34.446 1.00 67.62 99 GLN A CA 1
ATOM 809 C C . GLN A 1 99 ? -17.547 -6.999 33.762 1.00 67.62 99 GLN A C 1
ATOM 811 O O . GLN A 1 99 ? -17.195 -7.494 32.693 1.00 67.62 99 GLN A O 1
ATOM 816 N N . ALA A 1 100 ? -18.755 -7.240 34.286 1.00 67.69 100 ALA A N 1
ATOM 817 C CA . ALA A 1 100 ? -19.765 -8.106 33.676 1.00 67.69 100 ALA A CA 1
ATOM 818 C C . ALA A 1 100 ? -20.344 -7.561 32.349 1.00 67.69 100 ALA A C 1
ATOM 820 O O . ALA A 1 100 ? -20.677 -8.344 31.460 1.00 67.69 100 ALA A O 1
ATOM 821 N N . SER A 1 101 ? -20.451 -6.235 32.170 1.00 63.00 101 SER A N 1
ATOM 822 C CA . SER A 1 101 ? -20.872 -5.635 30.888 1.00 63.00 101 SER A CA 1
ATOM 823 C C . SER A 1 101 ? -19.791 -5.755 29.817 1.00 63.00 101 SER A C 1
ATOM 825 O O . SER A 1 101 ? -20.118 -5.998 28.656 1.00 63.00 101 SER A O 1
ATOM 827 N N . ASN A 1 102 ? -18.514 -5.655 30.196 1.00 71.19 102 ASN A N 1
ATOM 828 C CA . ASN A 1 102 ? -17.393 -5.876 29.279 1.00 71.19 102 ASN A CA 1
ATOM 829 C C . ASN A 1 102 ? -17.284 -7.351 28.856 1.00 71.19 102 ASN A C 1
ATOM 831 O O . ASN A 1 102 ? -17.038 -7.640 27.685 1.00 71.19 102 ASN A O 1
ATOM 835 N N . GLU A 1 103 ? -17.538 -8.289 29.773 1.00 72.94 103 GLU A N 1
ATOM 836 C CA . GLU A 1 103 ? -17.625 -9.719 29.452 1.00 72.94 103 GLU A CA 1
ATOM 837 C C . GLU A 1 103 ? -18.850 -10.068 28.594 1.00 72.94 103 GLU A C 1
ATOM 839 O O . GLU A 1 103 ? -18.759 -10.905 27.696 1.00 72.94 103 GLU A O 1
ATOM 844 N N . ALA A 1 104 ? -19.998 -9.425 28.819 1.00 71.56 104 ALA A N 1
ATOM 845 C CA . ALA A 1 104 ? -21.174 -9.607 27.969 1.00 71.56 104 ALA A CA 1
ATOM 846 C C . ALA A 1 104 ? -20.937 -9.057 26.551 1.00 71.56 104 ALA A C 1
ATOM 848 O O . ALA A 1 104 ? -21.265 -9.722 25.570 1.00 71.56 104 ALA A O 1
ATOM 849 N N . MET A 1 105 ? -20.299 -7.889 26.431 1.00 74.69 105 MET A N 1
ATOM 850 C CA . MET A 1 105 ? -19.943 -7.285 25.145 1.00 74.69 105 MET A CA 1
ATOM 851 C C . MET A 1 105 ? -18.962 -8.159 24.350 1.00 74.69 105 MET A C 1
ATOM 853 O O . MET A 1 105 ? -19.155 -8.348 23.147 1.00 74.69 105 MET A O 1
ATOM 857 N N . SER A 1 106 ? -17.9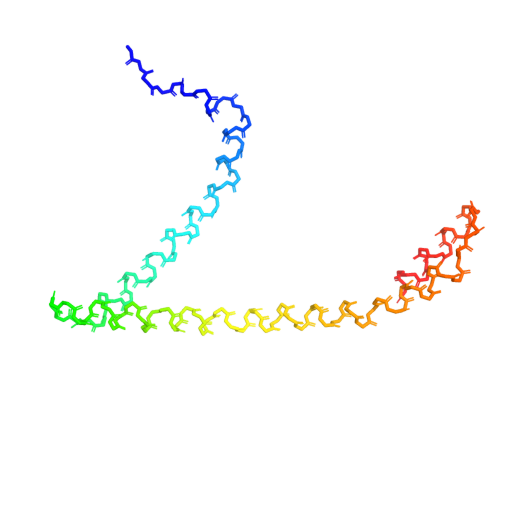34 -8.720 24.999 1.00 73.44 106 SER A N 1
ATOM 858 C CA . SER A 1 106 ? -16.967 -9.611 24.343 1.00 73.44 106 SER A CA 1
ATOM 859 C C . SER A 1 106 ? -17.605 -10.940 23.923 1.00 73.44 106 SER A C 1
ATOM 861 O O . SER A 1 106 ? -17.359 -11.418 22.817 1.00 73.44 106 SER A O 1
ATOM 863 N N . ARG A 1 107 ? -18.518 -11.499 24.731 1.00 78.06 107 ARG A N 1
ATOM 864 C CA . ARG A 1 107 ? -19.310 -12.686 24.355 1.00 78.06 107 ARG A CA 1
ATOM 865 C C . ARG A 1 107 ? -20.259 -12.432 23.177 1.00 78.06 107 ARG A C 1
ATOM 867 O O . ARG A 1 107 ? -20.482 -13.349 22.393 1.00 78.06 107 ARG A O 1
ATOM 874 N N . GLU A 1 108 ? -20.812 -11.226 23.043 1.00 72.56 108 GLU A N 1
ATOM 875 C CA . GLU A 1 108 ? -21.696 -10.851 21.925 1.00 72.56 108 GLU A CA 1
ATOM 876 C C . GLU A 1 108 ? -20.940 -10.474 20.639 1.00 72.56 108 GLU A C 1
ATOM 878 O O . GLU A 1 108 ? -21.496 -10.618 19.555 1.00 72.56 108 GLU A O 1
ATOM 883 N N . THR A 1 109 ? -19.686 -10.016 20.727 1.00 76.00 109 THR A N 1
ATOM 884 C CA . THR A 1 109 ? -18.845 -9.709 19.549 1.00 76.00 109 THR A CA 1
ATOM 885 C C . THR A 1 109 ? -18.086 -10.917 19.003 1.00 76.00 109 THR A C 1
ATOM 887 O O . THR A 1 109 ? -17.712 -10.904 17.833 1.00 76.00 109 THR A O 1
ATOM 890 N N . MET A 1 110 ? -17.865 -11.951 19.825 1.00 73.31 110 MET A N 1
ATOM 891 C CA . MET A 1 110 ? -17.205 -13.203 19.424 1.00 73.31 110 MET A CA 1
ATOM 892 C C . MET A 1 110 ? -18.165 -14.291 18.898 1.00 73.31 110 MET A C 1
ATOM 894 O O . MET A 1 110 ? -17.690 -15.341 18.468 1.00 73.31 110 MET A O 1
ATOM 898 N N . LYS A 1 111 ? -19.486 -14.065 18.941 1.00 57.59 111 LYS A N 1
ATOM 899 C CA . LYS A 1 111 ? -20.511 -14.930 18.323 1.00 57.59 111 LYS A CA 1
ATOM 900 C C . LYS A 1 111 ? -20.819 -14.492 16.895 1.00 57.59 111 LYS A C 1
ATOM 902 O O . LYS A 1 111 ? -21.009 -15.395 16.053 1.00 57.59 111 LYS A O 1
#

Organism: Escherichia coli (NCBI:txid562)